Protein AF-X5XD40-F1 (afdb_monomer_lite)

pLDDT: mean 82.68, std 12.1, range [42.78, 94.44]

Sequence (86 aa):
MFGRLKKKYWGEQVASWRVDSTEKAWVFVWNRDGNLTLNIKSEDFTYVQGAGRNDATVIFEPSAIDSLLDAIVSARSMIQQMPGKV

Foldseek 3Di:
DVVVVCCVPFNAWPDKDWDPDPWTWIWTWGDDPQKIKIKIATPVLPVPPDDPGRIDIDIGHPVCVVVVVVVVVVVVVVVVPDPDDD

Secondary structure (DSSP, 8-state):
-HHHHHHHHH-EEEEEEEE-SSS-EEEEEEEETTEEEEEEEESSSSS--BTTB-EEEEEE-GGGHHHHHHHHHHHHHHHHTSTT--

Structure (mmCIF, N/CA/C/O backbone):
data_AF-X5XD40-F1
#
_entry.id   AF-X5XD40-F1
#
loop_
_atom_site.group_PDB
_atom_site.id
_atom_site.type_symbol
_atom_site.label_atom_id
_atom_site.label_alt_id
_atom_site.label_comp_id
_atom_site.label_asym_id
_atom_site.label_entity_id
_atom_site.label_seq_id
_atom_site.pdbx_PDB_ins_code
_atom_site.Cartn_x
_atom_site.Cartn_y
_atom_site.Cartn_z
_atom_site.occupancy
_atom_site.B_iso_or_equiv
_atom_site.auth_seq_id
_atom_site.auth_comp_id
_atom_site.auth_asym_id
_atom_site.auth_atom_id
_atom_site.pdbx_PDB_model_num
ATOM 1 N N . MET A 1 1 ? -16.312 13.629 -13.921 1.00 42.78 1 MET A N 1
ATOM 2 C CA . MET A 1 1 ? -17.014 12.321 -13.843 1.00 42.78 1 MET A CA 1
ATOM 3 C C . MET A 1 1 ? -16.198 11.233 -13.122 1.00 42.78 1 MET A C 1
ATOM 5 O O . MET A 1 1 ? -16.782 10.475 -12.357 1.00 42.78 1 MET A O 1
ATOM 9 N N . PHE A 1 2 ? -14.863 11.200 -13.264 1.00 52.62 2 PHE A N 1
ATOM 10 C CA . PHE A 1 2 ? -13.960 10.205 -12.647 1.00 52.62 2 PHE A CA 1
ATOM 11 C C . PHE A 1 2 ? -13.948 10.141 -11.101 1.00 52.62 2 PHE A C 1
ATOM 13 O O . PHE A 1 2 ? -13.770 9.061 -10.545 1.00 52.62 2 PHE A O 1
ATOM 20 N N . GLY A 1 3 ? -14.206 11.248 -10.391 1.00 57.16 3 GLY A N 1
ATOM 21 C CA . GLY A 1 3 ? -14.249 11.256 -8.917 1.00 57.16 3 GLY A CA 1
ATOM 22 C C . GLY A 1 3 ? -15.448 10.517 -8.300 1.00 57.16 3 GLY A C 1
ATOM 23 O O . GLY A 1 3 ? -15.325 9.932 -7.228 1.00 57.16 3 GLY A O 1
ATOM 24 N N . ARG A 1 4 ? -16.604 10.469 -8.987 1.00 57.91 4 ARG A N 1
ATOM 25 C CA . ARG A 1 4 ? -17.824 9.810 -8.469 1.00 57.91 4 ARG A CA 1
ATOM 26 C C . ARG A 1 4 ? -17.725 8.283 -8.477 1.00 57.91 4 ARG A C 1
ATOM 28 O O . ARG A 1 4 ? -18.197 7.643 -7.545 1.00 57.91 4 ARG A O 1
ATOM 35 N N . LEU A 1 5 ? -17.104 7.704 -9.507 1.00 62.47 5 LEU A N 1
ATOM 36 C CA . LEU A 1 5 ? -16.904 6.254 -9.608 1.00 62.47 5 LEU A CA 1
ATOM 37 C C . LEU A 1 5 ? -15.925 5.757 -8.543 1.00 62.47 5 LEU A C 1
ATOM 39 O O . LEU A 1 5 ? -16.235 4.798 -7.846 1.00 62.47 5 LEU A O 1
ATOM 43 N N . LYS A 1 6 ? -14.794 6.448 -8.346 1.00 65.38 6 LYS A N 1
ATOM 44 C CA . LYS A 1 6 ? -13.845 6.092 -7.282 1.00 65.38 6 LYS A CA 1
ATOM 45 C C . LYS A 1 6 ? -14.478 6.190 -5.896 1.00 65.38 6 LYS A C 1
ATOM 47 O O . LYS A 1 6 ? -14.354 5.242 -5.135 1.00 65.38 6 LYS A O 1
ATOM 52 N N . LYS A 1 7 ? -15.259 7.244 -5.623 1.00 63.47 7 LYS A N 1
ATOM 53 C CA . LYS A 1 7 ? -15.991 7.376 -4.353 1.00 63.47 7 LYS A CA 1
ATOM 54 C C . LYS A 1 7 ? -16.983 6.229 -4.110 1.00 63.47 7 LYS A C 1
ATOM 56 O O . LYS A 1 7 ? -17.103 5.750 -2.991 1.00 63.47 7 LYS A O 1
ATOM 61 N N . LYS A 1 8 ? -17.657 5.739 -5.159 1.00 69.62 8 LYS A N 1
ATOM 62 C CA . LYS A 1 8 ? -18.588 4.598 -5.070 1.00 69.62 8 LYS A CA 1
ATOM 63 C C . LYS A 1 8 ? -17.888 3.267 -4.753 1.00 69.62 8 LYS A C 1
ATOM 65 O O . LYS A 1 8 ? -18.467 2.425 -4.068 1.00 69.62 8 LYS A O 1
ATOM 70 N N . TYR A 1 9 ? -16.679 3.050 -5.270 1.00 71.81 9 TYR A N 1
ATOM 71 C CA . TYR A 1 9 ? -15.945 1.795 -5.065 1.00 71.81 9 TYR A CA 1
ATOM 72 C C . TYR A 1 9 ? -15.069 1.815 -3.808 1.00 71.81 9 TYR A C 1
ATOM 74 O O . TYR A 1 9 ? -15.039 0.824 -3.086 1.00 71.81 9 TYR A O 1
ATOM 82 N N . TRP A 1 10 ? -14.440 2.947 -3.502 1.00 73.31 10 TRP A N 1
ATOM 83 C CA . TRP A 1 10 ? -13.382 3.036 -2.493 1.00 73.31 10 TRP A CA 1
ATOM 84 C C . TRP A 1 10 ? -13.739 3.907 -1.286 1.00 73.31 10 TRP A C 1
ATOM 86 O O . TRP A 1 10 ? -13.033 3.861 -0.291 1.00 73.31 10 TRP A O 1
ATOM 96 N N . GLY A 1 11 ? -14.841 4.660 -1.333 1.00 85.00 11 GLY A N 1
ATOM 97 C CA . GLY A 1 11 ? -15.240 5.557 -0.248 1.00 85.00 11 GLY A CA 1
ATOM 98 C C . GLY A 1 11 ? -14.592 6.940 -0.340 1.00 85.00 11 GLY A C 1
ATOM 99 O O . GLY A 1 11 ? -14.343 7.458 -1.431 1.00 85.00 11 GLY A O 1
ATOM 100 N N . GLU A 1 12 ? -14.383 7.586 0.801 1.00 89.81 12 GLU A N 1
ATOM 101 C CA . GLU A 1 12 ? -13.798 8.923 0.879 1.00 89.81 12 GLU A CA 1
ATOM 102 C C . GLU A 1 12 ? -12.272 8.858 0.857 1.00 89.81 12 GLU A C 1
ATOM 104 O O . GLU A 1 12 ? -11.668 8.096 1.604 1.00 89.81 12 GLU A O 1
ATOM 109 N N . GLN A 1 13 ? -11.634 9.663 0.006 1.00 91.06 13 GLN A N 1
ATOM 110 C CA . GLN A 1 13 ? -10.181 9.793 0.034 1.00 91.06 13 GLN A CA 1
ATOM 111 C C . GLN A 1 13 ? -9.782 10.599 1.270 1.00 91.06 13 GLN A C 1
ATOM 113 O O . GLN A 1 13 ? -10.149 11.767 1.373 1.00 91.06 13 GLN A O 1
ATOM 118 N N . VAL A 1 14 ? -9.012 9.994 2.171 1.00 93.06 14 VAL A N 1
ATOM 119 C CA . VAL A 1 14 ? -8.561 10.644 3.412 1.00 93.06 14 VAL A CA 1
ATOM 120 C C . VAL A 1 14 ? -7.139 11.184 3.302 1.00 93.06 14 VAL A C 1
ATOM 122 O O . VAL A 1 14 ? -6.805 12.175 3.941 1.00 93.06 14 VAL A O 1
ATOM 125 N N . ALA A 1 15 ? -6.304 10.568 2.463 1.00 92.50 15 ALA A N 1
ATOM 126 C CA . ALA A 1 15 ? -4.948 11.032 2.213 1.00 92.50 15 ALA A CA 1
ATOM 127 C C . ALA A 1 15 ? -4.467 10.622 0.821 1.00 92.50 15 ALA A C 1
ATOM 129 O O . ALA A 1 15 ? -4.903 9.617 0.253 1.00 92.50 15 ALA A O 1
ATOM 130 N N . SER A 1 16 ? -3.536 11.400 0.277 1.00 93.81 16 SER A N 1
ATOM 131 C CA . SER A 1 16 ? -2.757 11.003 -0.892 1.00 93.81 16 SER A CA 1
ATOM 132 C C . SER A 1 16 ? -1.430 11.732 -0.931 1.00 93.81 16 SER A C 1
ATOM 134 O O . SER A 1 16 ? -1.386 12.927 -0.638 1.00 93.81 16 SER A O 1
ATOM 136 N N . TRP A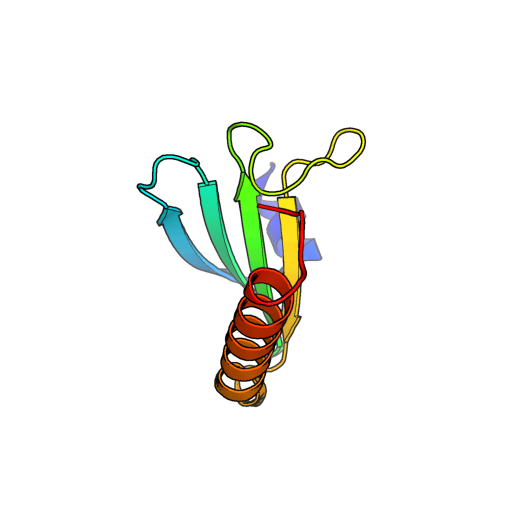 1 17 ? -0.382 11.044 -1.361 1.00 93.88 17 TRP A N 1
ATOM 137 C CA . TRP A 1 17 ? 0.935 11.635 -1.561 1.00 93.88 17 TRP A CA 1
ATOM 138 C C . TRP A 1 17 ? 1.678 10.935 -2.697 1.00 93.88 17 TRP A C 1
ATOM 140 O O . TRP A 1 17 ? 1.316 9.835 -3.127 1.00 93.88 17 TRP A O 1
ATOM 150 N N . ARG A 1 18 ? 2.721 11.602 -3.188 1.00 91.94 18 ARG A N 1
ATOM 151 C CA . ARG A 1 18 ? 3.657 11.051 -4.163 1.00 91.94 18 ARG A CA 1
ATOM 152 C C . ARG A 1 18 ? 4.820 10.394 -3.424 1.00 91.94 18 ARG A C 1
ATOM 154 O O . ARG A 1 18 ? 5.297 10.928 -2.425 1.00 91.94 18 ARG A O 1
ATOM 161 N N . VAL A 1 19 ? 5.257 9.237 -3.904 1.00 86.81 19 VAL A N 1
ATOM 162 C CA . VAL A 1 19 ? 6.489 8.595 -3.441 1.00 86.81 19 VAL A CA 1
ATOM 163 C C . VAL A 1 19 ? 7.622 9.095 -4.324 1.00 86.81 19 VAL A C 1
ATOM 165 O O . VAL A 1 19 ? 7.710 8.733 -5.499 1.00 86.81 19 VAL A O 1
ATOM 168 N N . ASP A 1 20 ? 8.470 9.940 -3.747 1.00 78.69 20 ASP A N 1
ATOM 169 C CA . ASP A 1 20 ? 9.662 10.463 -4.407 1.00 78.69 20 ASP A CA 1
ATOM 170 C C . ASP A 1 20 ? 10.833 9.505 -4.171 1.00 78.69 20 ASP A C 1
ATOM 172 O O . ASP A 1 20 ? 11.720 9.732 -3.350 1.00 78.69 20 ASP A O 1
ATOM 176 N N . SER A 1 21 ? 10.791 8.383 -4.886 1.00 80.12 21 SER A N 1
ATOM 177 C CA . SER A 1 21 ? 11.881 7.414 -4.966 1.00 80.12 21 S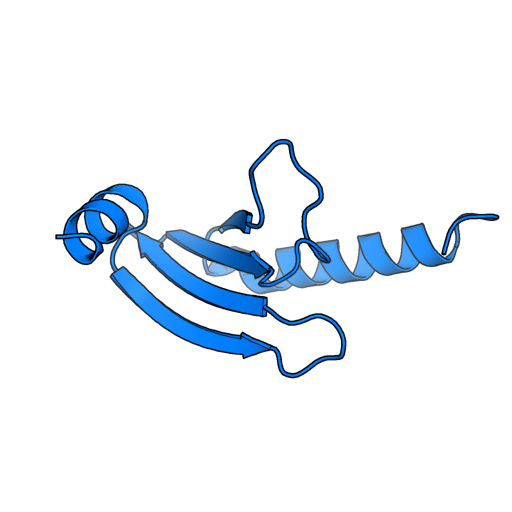ER A CA 1
ATOM 178 C C . SER A 1 21 ? 12.307 7.216 -6.423 1.00 80.12 21 SER A C 1
ATOM 180 O O . SER A 1 21 ? 11.712 7.795 -7.337 1.00 80.12 21 SER A O 1
ATOM 182 N N . THR A 1 22 ? 13.342 6.404 -6.655 1.00 76.19 22 THR A N 1
ATOM 183 C CA . THR A 1 22 ? 13.736 5.978 -8.008 1.00 76.19 22 THR A CA 1
ATOM 184 C C . THR A 1 22 ? 12.559 5.350 -8.763 1.00 76.19 22 THR A C 1
ATOM 186 O O . THR A 1 22 ? 12.428 5.546 -9.968 1.00 76.19 22 THR A O 1
ATOM 189 N N . GLU A 1 23 ? 11.676 4.660 -8.042 1.00 79.62 23 GLU A N 1
ATOM 190 C CA . GLU A 1 23 ? 10.431 4.082 -8.540 1.00 79.62 23 GLU A CA 1
ATOM 191 C C . GLU A 1 23 ? 9.276 5.037 -8.201 1.00 79.62 23 GLU A C 1
ATOM 193 O O . GLU A 1 23 ? 8.973 5.308 -7.033 1.00 79.62 23 GLU A O 1
ATOM 198 N N . LYS A 1 24 ? 8.656 5.624 -9.228 1.00 85.69 24 LYS A N 1
ATOM 199 C CA . LYS A 1 24 ? 7.639 6.670 -9.048 1.00 85.69 24 LYS A CA 1
ATOM 200 C C . LYS A 1 24 ? 6.274 6.049 -8.787 1.00 85.69 24 LYS A C 1
ATOM 202 O O . LYS A 1 24 ? 5.784 5.243 -9.578 1.00 85.69 24 LYS A O 1
ATOM 207 N N . ALA A 1 25 ? 5.606 6.491 -7.725 1.00 89.81 25 ALA A N 1
ATOM 208 C CA . ALA A 1 25 ? 4.239 6.073 -7.434 1.00 89.81 25 ALA A CA 1
ATOM 209 C C . ALA A 1 25 ? 3.397 7.166 -6.777 1.00 89.81 25 ALA A C 1
ATOM 211 O O . ALA A 1 25 ? 3.903 8.104 -6.160 1.00 89.81 25 ALA A O 1
ATOM 212 N N . TRP A 1 26 ? 2.084 6.981 -6.872 1.00 91.38 26 TRP A N 1
ATOM 213 C CA . TRP A 1 26 ? 1.095 7.662 -6.053 1.00 91.38 26 TRP A CA 1
ATOM 214 C C . TRP A 1 26 ? 0.514 6.706 -5.02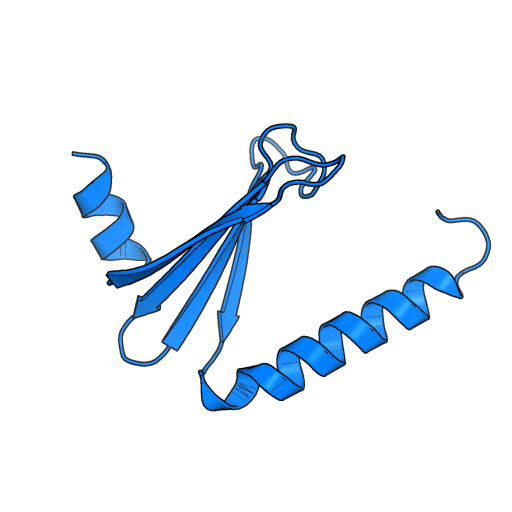8 1.00 91.38 26 TRP A C 1
ATOM 216 O O . TRP A 1 26 ? 0.118 5.591 -5.367 1.00 91.38 26 TRP A O 1
ATOM 226 N N . VAL A 1 27 ? 0.402 7.179 -3.795 1.00 90.81 27 VAL A N 1
ATOM 227 C CA . VAL A 1 27 ? -0.284 6.469 -2.722 1.00 90.81 27 VAL A CA 1
ATOM 228 C C . VAL A 1 27 ? -1.590 7.183 -2.422 1.00 90.81 27 VAL A C 1
ATOM 230 O O . VAL A 1 27 ? -1.629 8.407 -2.294 1.00 90.81 27 VAL A O 1
ATOM 233 N N . PHE A 1 28 ? -2.661 6.406 -2.302 1.00 91.81 28 PHE A N 1
ATOM 234 C CA . PHE A 1 28 ? -3.986 6.873 -1.926 1.00 91.81 28 PHE A CA 1
ATOM 235 C C . PHE A 1 28 ? -4.501 6.051 -0.751 1.00 91.81 28 PHE A C 1
ATOM 237 O O . PHE A 1 28 ? -4.454 4.820 -0.786 1.00 91.81 28 PHE A O 1
ATOM 244 N N . VAL A 1 29 ? -5.045 6.734 0.251 1.00 91.94 29 VAL A N 1
ATOM 245 C CA . VAL A 1 29 ? -5.756 6.108 1.365 1.00 91.94 29 VAL A CA 1
ATOM 246 C C . VAL A 1 29 ? -7.221 6.503 1.278 1.00 91.94 29 VAL A C 1
ATOM 248 O O . VAL A 1 29 ? -7.554 7.690 1.210 1.00 91.94 29 VAL A O 1
ATOM 251 N N . TRP A 1 30 ? -8.090 5.500 1.284 1.00 92.31 30 TRP A N 1
ATOM 252 C CA . TRP A 1 30 ? -9.536 5.665 1.236 1.00 92.31 30 TRP A CA 1
ATOM 253 C C . TRP A 1 30 ? -10.173 5.081 2.490 1.00 92.31 30 TRP A C 1
ATOM 255 O O . TRP A 1 30 ? -9.719 4.050 2.973 1.00 92.31 30 TRP A O 1
ATOM 265 N N . ASN A 1 31 ? -11.222 5.716 2.999 1.00 91.50 31 ASN A N 1
ATOM 266 C CA . ASN A 1 31 ? -12.047 5.197 4.079 1.00 91.50 31 ASN A CA 1
ATOM 267 C C . ASN A 1 31 ? -13.439 4.868 3.541 1.00 91.50 31 ASN A C 1
ATOM 269 O O . ASN A 1 31 ? -14.124 5.724 2.970 1.00 91.50 31 ASN A O 1
ATOM 273 N N . ARG A 1 32 ? -13.859 3.622 3.746 1.00 89.19 32 ARG A N 1
ATOM 274 C CA . ARG A 1 32 ? -15.197 3.147 3.433 1.00 89.19 32 ARG A CA 1
ATOM 275 C C . ARG A 1 32 ? -15.750 2.375 4.617 1.00 89.19 32 ARG A C 1
ATOM 277 O O . ARG A 1 32 ? -15.260 1.296 4.933 1.00 89.19 32 ARG A O 1
ATOM 284 N N . ASP A 1 33 ? -16.802 2.916 5.220 1.00 87.94 33 ASP A N 1
ATOM 285 C CA . ASP A 1 33 ? -17.561 2.251 6.281 1.00 87.94 33 ASP A CA 1
ATOM 286 C C . ASP A 1 33 ? -16.666 1.775 7.447 1.00 87.94 33 ASP A C 1
ATOM 288 O O . ASP A 1 33 ? -16.888 0.717 8.026 1.00 87.94 33 ASP A O 1
ATOM 292 N N . GLY A 1 34 ? -15.616 2.545 7.766 1.00 87.19 34 GLY A N 1
ATOM 293 C CA . GLY A 1 34 ? -14.660 2.229 8.831 1.00 87.19 34 GLY A CA 1
ATOM 294 C C . GLY A 1 34 ? -13.470 1.371 8.396 1.00 87.19 34 GLY A C 1
ATOM 295 O O . GLY A 1 34 ? -12.517 1.264 9.158 1.00 87.19 34 GLY A O 1
ATOM 296 N N . ASN A 1 35 ? -13.470 0.827 7.177 1.00 89.12 35 ASN A N 1
ATOM 297 C CA . ASN A 1 35 ? -12.328 0.119 6.600 1.00 89.12 35 ASN A CA 1
ATOM 298 C C . ASN A 1 35 ? -11.438 1.069 5.800 1.00 89.12 35 ASN A C 1
ATOM 300 O O . ASN A 1 35 ? -11.929 1.910 5.039 1.00 89.12 35 ASN A O 1
ATOM 304 N N . LEU A 1 36 ? -10.123 0.894 5.917 1.00 91.69 36 LEU A N 1
ATOM 305 C CA . LEU A 1 36 ? -9.148 1.617 5.114 1.00 91.69 36 LEU A CA 1
ATOM 306 C C . LEU A 1 36 ? -8.752 0.802 3.888 1.00 91.69 36 LEU A C 1
ATOM 308 O O . LEU A 1 36 ? -8.545 -0.406 3.943 1.00 91.69 36 LEU A O 1
ATOM 312 N N . THR A 1 37 ? -8.624 1.484 2.758 1.00 90.62 37 THR A N 1
ATOM 313 C CA . THR A 1 37 ? -8.014 0.938 1.550 1.00 90.62 37 THR A CA 1
ATOM 314 C C . THR A 1 37 ? -6.754 1.723 1.235 1.00 90.62 37 THR A C 1
ATOM 316 O O . THR A 1 37 ? -6.825 2.924 0.975 1.00 90.62 37 THR A O 1
ATOM 319 N N . LEU A 1 38 ? -5.619 1.032 1.180 1.00 89.38 38 LEU A N 1
ATOM 320 C CA . LEU A 1 38 ? -4.378 1.540 0.613 1.00 89.38 38 LEU A CA 1
ATOM 321 C C . LEU A 1 38 ? -4.294 1.127 -0.858 1.00 89.38 38 LEU A C 1
ATOM 323 O O . LEU A 1 38 ? -4.282 -0.062 -1.172 1.00 89.38 38 LEU A O 1
ATOM 327 N N . ASN A 1 39 ? -4.222 2.104 -1.757 1.00 90.06 39 ASN A N 1
ATOM 328 C CA . ASN A 1 39 ? -3.969 1.888 -3.178 1.00 90.06 39 ASN A CA 1
ATOM 329 C C . ASN A 1 39 ? -2.648 2.559 -3.563 1.00 90.06 39 ASN A C 1
ATOM 331 O O . ASN A 1 39 ? -2.482 3.764 -3.373 1.00 90.06 39 ASN A O 1
ATOM 335 N N . ILE A 1 40 ? -1.718 1.776 -4.104 1.00 89.12 40 ILE A N 1
ATOM 336 C CA . ILE A 1 40 ? -0.423 2.243 -4.597 1.00 89.12 40 ILE A CA 1
ATOM 337 C C . ILE A 1 40 ? -0.449 2.112 -6.110 1.00 89.12 40 ILE A C 1
ATOM 339 O O . ILE A 1 40 ? -0.524 1.002 -6.628 1.00 89.12 40 ILE A O 1
ATOM 343 N N . LYS A 1 41 ? -0.382 3.234 -6.821 1.00 89.12 41 LYS A N 1
ATOM 344 C CA . LYS A 1 41 ? -0.334 3.278 -8.280 1.00 89.12 41 LYS A CA 1
ATOM 345 C C . LYS A 1 41 ? 1.074 3.636 -8.735 1.00 89.12 41 LYS A C 1
ATOM 347 O O . LYS A 1 41 ? 1.488 4.786 -8.603 1.00 89.12 41 LYS A O 1
ATOM 352 N N . SER A 1 42 ? 1.777 2.674 -9.314 1.00 87.81 42 SER A N 1
ATOM 353 C CA . SER A 1 42 ? 3.047 2.896 -10.000 1.00 87.81 42 SER A CA 1
ATOM 354 C C . SER A 1 42 ? 2.836 3.765 -11.244 1.00 87.81 42 SER A C 1
ATOM 356 O O . SER A 1 42 ? 1.874 3.572 -11.991 1.00 87.81 42 SER A O 1
ATOM 358 N N . GLU A 1 43 ? 3.708 4.744 -11.474 1.00 85.12 43 GLU A N 1
ATOM 359 C CA . GLU A 1 43 ? 3.680 5.558 -12.697 1.00 85.12 43 GLU A CA 1
ATOM 360 C C . GLU A 1 43 ? 4.298 4.811 -13.892 1.00 85.12 43 GLU A C 1
ATOM 362 O O . GLU A 1 43 ? 3.890 5.034 -15.029 1.00 85.12 43 GLU A O 1
ATOM 367 N N . ASP A 1 44 ? 5.222 3.887 -13.631 1.00 83.31 44 ASP A N 1
ATOM 368 C CA . ASP A 1 44 ? 6.098 3.223 -14.604 1.00 83.31 44 ASP A CA 1
ATOM 369 C C . ASP A 1 44 ? 6.064 1.682 -14.528 1.00 83.31 44 ASP A C 1
ATOM 371 O O . ASP A 1 44 ? 6.905 1.017 -15.123 1.00 83.31 44 ASP A O 1
ATOM 375 N N . PHE A 1 45 ? 5.064 1.103 -13.852 1.00 79.44 45 PHE A N 1
ATOM 376 C CA . PHE A 1 45 ? 4.873 -0.349 -13.663 1.00 79.44 45 PHE A CA 1
ATOM 377 C C . PHE A 1 45 ? 5.980 -1.049 -12.851 1.00 79.44 45 PHE A C 1
ATOM 379 O O . PHE A 1 45 ? 6.055 -2.277 -12.828 1.00 79.44 45 PHE A O 1
ATOM 386 N N . THR A 1 46 ? 6.802 -0.287 -12.133 1.00 76.38 46 THR A N 1
ATOM 387 C CA . THR A 1 46 ? 7.859 -0.797 -11.243 1.00 76.38 46 THR A CA 1
ATOM 388 C C . THR A 1 46 ? 7.309 -1.633 -10.089 1.00 76.38 46 THR A C 1
ATOM 390 O O . THR A 1 46 ? 7.786 -2.739 -9.853 1.00 76.38 46 THR A O 1
ATOM 393 N N . TYR A 1 47 ? 6.251 -1.162 -9.421 1.00 69.25 47 TYR A N 1
ATOM 394 C CA . TYR A 1 47 ? 5.678 -1.858 -8.260 1.00 69.25 47 TYR A CA 1
ATOM 395 C C . TYR A 1 47 ? 4.721 -3.003 -8.615 1.00 69.25 47 TYR A C 1
ATOM 397 O O . TYR A 1 47 ? 4.517 -3.907 -7.808 1.00 69.25 47 TYR A O 1
ATOM 405 N N . VAL A 1 48 ? 4.089 -2.960 -9.792 1.00 70.31 48 VAL A N 1
ATOM 406 C CA . VAL A 1 48 ? 3.098 -3.957 -10.222 1.00 70.31 48 VAL A CA 1
ATOM 407 C C . VAL A 1 48 ? 3.293 -4.257 -11.699 1.00 70.31 48 VAL A C 1
ATOM 409 O O . VAL A 1 48 ? 2.962 -3.440 -12.556 1.00 70.31 48 VAL A O 1
ATOM 412 N N . GLN A 1 49 ? 3.771 -5.465 -11.991 1.00 66.44 49 GLN A N 1
ATOM 413 C CA . GLN A 1 49 ? 3.868 -6.009 -13.346 1.00 66.44 49 GLN A CA 1
ATOM 414 C C . GLN A 1 49 ? 2.697 -6.968 -13.601 1.00 66.44 49 GLN A C 1
ATOM 416 O O . GLN A 1 49 ? 2.858 -8.184 -13.680 1.00 66.44 49 GLN A O 1
ATOM 421 N N . GLY A 1 50 ? 1.480 -6.423 -13.657 1.00 65.06 50 GLY A N 1
ATOM 422 C CA . GLY A 1 50 ? 0.274 -7.167 -14.028 1.00 65.06 50 GLY A CA 1
ATOM 423 C C . GLY A 1 50 ? -0.154 -6.852 -15.461 1.00 65.06 50 GLY A C 1
ATOM 424 O O . GLY A 1 50 ? 0.133 -5.769 -15.966 1.00 65.06 50 GLY A O 1
ATOM 425 N N . ALA A 1 51 ? -0.885 -7.761 -16.115 1.00 61.44 51 ALA A N 1
ATOM 426 C CA . ALA A 1 51 ? -1.414 -7.556 -17.469 1.00 61.44 51 ALA A CA 1
ATOM 427 C C . ALA A 1 51 ? -2.356 -6.330 -17.534 1.00 61.44 51 ALA A C 1
ATOM 429 O O . ALA A 1 51 ? -3.559 -6.435 -17.302 1.00 61.44 51 ALA A O 1
ATOM 430 N N . GLY A 1 52 ? -1.794 -5.151 -17.815 1.00 67.56 52 GLY A N 1
ATOM 431 C CA . GLY A 1 52 ? -2.520 -3.884 -17.923 1.00 67.56 52 GLY A CA 1
ATOM 432 C C . GLY A 1 52 ? -2.893 -3.213 -16.596 1.00 67.56 52 GLY A C 1
ATOM 433 O O . GLY A 1 52 ? -3.708 -2.292 -16.607 1.00 67.56 52 GLY A O 1
ATOM 434 N N . ARG A 1 53 ? -2.320 -3.639 -15.460 1.00 74.94 53 ARG A N 1
ATOM 435 C CA . ARG A 1 53 ? -2.507 -2.974 -14.157 1.00 74.94 53 ARG A CA 1
ATOM 436 C C . ARG A 1 53 ? -1.180 -2.452 -13.640 1.00 74.94 53 ARG A C 1
ATOM 438 O O . ARG A 1 53 ? -0.196 -3.183 -13.649 1.00 74.94 53 ARG A O 1
ATOM 445 N N . ASN A 1 54 ? -1.187 -1.210 -13.173 1.00 85.81 54 ASN A N 1
ATOM 446 C CA . ASN A 1 54 ? -0.043 -0.570 -12.532 1.00 85.81 54 ASN A CA 1
ATOM 447 C C . ASN A 1 54 ? -0.327 -0.220 -11.068 1.00 85.81 54 ASN A C 1
ATOM 449 O O . ASN A 1 54 ? 0.374 0.607 -10.491 1.00 85.81 54 ASN A O 1
ATOM 453 N N . ASP A 1 55 ? -1.367 -0.808 -10.477 1.00 85.25 55 ASP A N 1
ATOM 454 C CA . ASP A 1 55 ? -1.802 -0.521 -9.122 1.00 85.25 55 ASP A CA 1
ATOM 455 C C . ASP A 1 55 ? -1.935 -1.777 -8.251 1.00 85.25 55 ASP A C 1
ATOM 457 O O . ASP A 1 55 ? -2.350 -2.843 -8.708 1.00 85.25 55 ASP A O 1
ATOM 461 N N . ALA A 1 56 ? -1.563 -1.632 -6.980 1.00 86.19 56 ALA A N 1
ATOM 462 C CA . ALA A 1 56 ? -1.733 -2.617 -5.921 1.00 86.19 56 ALA A CA 1
ATOM 463 C C . ALA A 1 56 ? -2.701 -2.064 -4.876 1.00 86.19 56 ALA A C 1
ATOM 465 O O . ALA A 1 56 ? -2.634 -0.886 -4.519 1.00 86.19 56 ALA A O 1
ATOM 466 N N . THR A 1 57 ? -3.581 -2.920 -4.364 1.00 87.00 57 THR A N 1
ATOM 467 C CA . THR A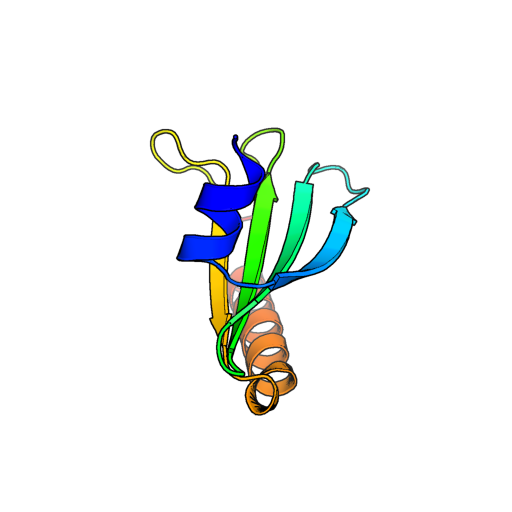 1 57 ? -4.608 -2.531 -3.397 1.00 87.00 57 THR A CA 1
ATOM 468 C C . THR A 1 57 ? -4.613 -3.490 -2.222 1.00 87.00 57 THR A C 1
ATOM 470 O O . THR A 1 57 ? -4.677 -4.702 -2.415 1.00 87.00 57 THR A O 1
ATOM 473 N N . VAL A 1 58 ? -4.632 -2.930 -1.015 1.00 88.88 58 VAL A N 1
ATOM 474 C CA . VAL A 1 58 ? -4.848 -3.656 0.237 1.00 88.88 58 VAL A CA 1
ATOM 475 C C . VAL A 1 58 ? -5.988 -2.989 1.004 1.00 88.88 58 VAL A C 1
ATOM 477 O O . VAL A 1 58 ? -6.012 -1.767 1.139 1.00 88.88 58 VAL A O 1
ATOM 480 N N . ILE A 1 59 ? -6.937 -3.787 1.495 1.00 90.44 59 ILE A N 1
ATOM 481 C CA . ILE A 1 59 ? -8.031 -3.341 2.368 1.00 90.44 59 ILE A CA 1
ATOM 482 C C . ILE A 1 59 ? -7.758 -3.891 3.766 1.00 90.44 59 ILE A C 1
ATOM 484 O O . ILE A 1 59 ? -7.426 -5.068 3.897 1.00 90.44 59 ILE A O 1
ATOM 488 N N . PHE A 1 60 ? -7.882 -3.053 4.790 1.00 90.88 60 PHE A N 1
ATOM 489 C CA . PHE A 1 60 ? -7.625 -3.420 6.179 1.00 90.88 60 PHE A CA 1
ATOM 490 C C . PHE A 1 60 ? -8.455 -2.566 7.143 1.00 90.88 60 PHE A C 1
ATOM 492 O O . PHE A 1 60 ? -8.820 -1.427 6.847 1.00 90.88 60 PHE A O 1
ATOM 499 N N . GLU A 1 61 ? -8.743 -3.114 8.320 1.00 93.44 61 GLU A N 1
ATOM 500 C CA . GLU A 1 61 ? -9.309 -2.336 9.421 1.00 93.44 61 GLU A CA 1
ATOM 501 C C . GLU A 1 61 ? -8.241 -1.397 10.010 1.00 93.44 61 GLU A C 1
ATOM 503 O O . GLU A 1 61 ? -7.082 -1.802 10.119 1.00 93.44 61 GLU A O 1
ATOM 508 N N . PRO A 1 62 ? -8.589 -0.173 10.450 1.00 89.69 62 PRO A N 1
ATOM 509 C CA . PRO A 1 62 ? -7.637 0.749 11.072 1.00 89.69 62 PRO A CA 1
ATOM 510 C C . PRO A 1 62 ? -6.858 0.136 12.244 1.00 89.69 62 PRO A C 1
ATOM 512 O O . PRO A 1 62 ? -5.674 0.410 12.406 1.00 89.69 62 PRO A O 1
ATOM 515 N N . SER A 1 63 ? -7.512 -0.719 13.034 1.00 93.38 63 SER A N 1
ATOM 516 C CA . SER A 1 63 ? -6.930 -1.453 14.166 1.00 93.38 63 SER A CA 1
ATOM 517 C C . SER A 1 63 ? -5.832 -2.441 13.762 1.00 93.38 63 SER A C 1
ATOM 519 O O . SER A 1 63 ? -5.013 -2.808 14.597 1.00 93.38 63 SER A O 1
ATOM 521 N N . ALA A 1 64 ? -5.797 -2.868 12.498 1.00 93.31 64 ALA A N 1
ATOM 522 C CA . ALA A 1 64 ? -4.847 -3.848 11.982 1.00 93.31 64 ALA A CA 1
ATOM 523 C C . ALA A 1 64 ? -3.602 -3.213 11.334 1.00 93.31 64 ALA A C 1
ATOM 525 O O . ALA A 1 64 ? -2.774 -3.942 10.785 1.00 93.31 64 ALA A O 1
ATOM 526 N N . ILE A 1 65 ? -3.461 -1.879 11.357 1.00 88.81 65 ILE A N 1
ATOM 527 C CA . ILE A 1 65 ? -2.390 -1.184 10.627 1.00 88.81 65 ILE A CA 1
ATOM 528 C C . ILE A 1 65 ? -0.991 -1.613 11.081 1.00 88.81 65 ILE A C 1
ATOM 530 O O . ILE A 1 65 ? -0.151 -1.911 10.235 1.00 88.81 65 ILE A O 1
ATOM 534 N N . ASP A 1 66 ? -0.763 -1.729 12.389 1.00 91.06 66 ASP A N 1
ATOM 535 C CA . ASP A 1 66 ? 0.543 -2.113 12.930 1.00 91.06 66 ASP A CA 1
ATOM 536 C C . ASP A 1 66 ? 0.883 -3.559 12.546 1.00 91.06 66 ASP A C 1
ATOM 538 O O . ASP A 1 66 ? 1.956 -3.830 12.014 1.00 91.06 66 ASP A O 1
ATOM 542 N N . SER A 1 67 ? -0.082 -4.477 12.672 1.00 93.00 67 SER A N 1
ATOM 543 C CA . SER A 1 67 ? 0.090 -5.871 12.247 1.00 93.00 67 SER A CA 1
ATOM 544 C C . SER A 1 67 ? 0.348 -6.009 10.743 1.00 93.00 67 SER A C 1
ATOM 546 O O . SER A 1 67 ? 1.112 -6.879 10.323 1.00 93.00 67 SER A O 1
ATOM 548 N N . LEU A 1 68 ? -0.263 -5.157 9.913 1.00 90.25 68 LEU A N 1
ATOM 549 C CA . LEU A 1 68 ? -0.007 -5.127 8.473 1.00 90.25 68 LEU A CA 1
ATOM 550 C C . LEU A 1 68 ? 1.422 -4.654 8.171 1.00 90.25 68 LEU A C 1
ATOM 552 O O . LEU A 1 68 ? 2.096 -5.250 7.328 1.00 90.25 68 LEU A O 1
ATOM 556 N N . LEU A 1 69 ? 1.894 -3.608 8.853 1.00 89.12 69 LEU A N 1
ATOM 557 C CA . LEU A 1 69 ? 3.265 -3.116 8.704 1.00 89.12 69 LEU A CA 1
ATOM 558 C C . LEU A 1 69 ? 4.284 -4.176 9.138 1.00 89.12 69 LEU A C 1
ATOM 560 O O . LEU A 1 69 ? 5.234 -4.439 8.398 1.00 89.12 69 LEU A O 1
ATOM 564 N N . ASP A 1 70 ? 4.041 -4.851 10.261 1.00 94.19 70 ASP A N 1
ATOM 565 C CA . ASP A 1 70 ? 4.885 -5.946 10.748 1.00 94.19 70 ASP A CA 1
ATOM 566 C C . ASP A 1 70 ? 4.946 -7.109 9.750 1.00 94.19 70 ASP A C 1
ATOM 568 O O . ASP A 1 70 ? 6.022 -7.656 9.485 1.00 94.19 70 ASP A O 1
ATOM 572 N N . ALA A 1 71 ? 3.812 -7.463 9.137 1.00 92.81 71 ALA A N 1
ATOM 573 C CA . ALA A 1 71 ? 3.757 -8.495 8.108 1.00 92.81 71 ALA A CA 1
ATOM 574 C C . ALA A 1 71 ? 4.566 -8.104 6.858 1.00 92.81 71 ALA A C 1
ATOM 576 O O . ALA A 1 71 ? 5.297 -8.934 6.314 1.00 92.81 71 ALA A O 1
ATOM 577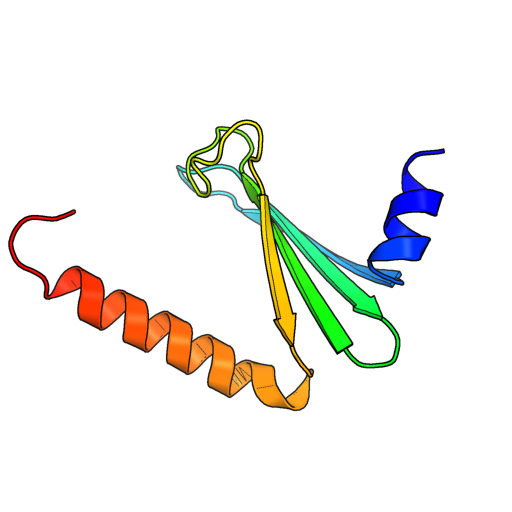 N N . ILE A 1 72 ? 4.489 -6.840 6.421 1.00 89.38 72 ILE A N 1
ATOM 578 C CA . ILE A 1 72 ? 5.254 -6.321 5.274 1.00 89.38 72 ILE A CA 1
ATOM 579 C C . ILE A 1 72 ? 6.759 -6.343 5.562 1.00 89.38 72 ILE A C 1
ATOM 581 O O . ILE A 1 72 ? 7.541 -6.805 4.726 1.00 89.38 72 ILE A O 1
ATOM 585 N N . VAL A 1 73 ? 7.177 -5.867 6.739 1.00 92.62 73 VAL A N 1
ATOM 586 C CA . VAL A 1 73 ? 8.587 -5.882 7.157 1.00 92.62 73 VAL A CA 1
ATOM 587 C C . VAL A 1 73 ? 9.103 -7.318 7.214 1.00 92.62 73 VAL A C 1
ATOM 589 O O . VAL A 1 73 ? 10.149 -7.614 6.635 1.00 92.62 73 VAL A O 1
ATOM 592 N N . SER A 1 74 ? 8.336 -8.223 7.824 1.00 94.44 74 SER A N 1
ATOM 593 C CA . SER A 1 74 ? 8.687 -9.642 7.918 1.00 94.44 74 SER A CA 1
ATOM 594 C C . SER A 1 74 ? 8.839 -10.285 6.537 1.00 94.44 74 SER A C 1
ATOM 596 O O . SER A 1 74 ? 9.849 -10.936 6.265 1.00 94.44 74 SER A O 1
ATOM 598 N N . ALA A 1 75 ? 7.888 -10.047 5.626 1.00 90.31 75 ALA A N 1
ATOM 599 C CA . ALA A 1 75 ? 7.952 -10.550 4.255 1.00 90.31 75 ALA A CA 1
ATOM 600 C C . ALA A 1 75 ? 9.193 -10.034 3.510 1.00 90.31 75 ALA A C 1
ATOM 602 O O . ALA A 1 75 ? 9.886 -10.810 2.849 1.00 90.31 75 ALA A O 1
ATOM 603 N N . ARG A 1 76 ? 9.522 -8.743 3.656 1.00 89.19 76 ARG A N 1
ATOM 604 C CA . ARG A 1 76 ? 10.735 -8.155 3.070 1.00 89.19 76 ARG A CA 1
ATOM 605 C C . ARG A 1 76 ? 11.996 -8.844 3.587 1.00 89.19 76 ARG A C 1
ATOM 607 O O . ARG A 1 76 ? 12.854 -9.204 2.781 1.00 89.19 76 ARG A O 1
ATOM 614 N N . SER A 1 77 ? 12.110 -9.034 4.901 1.00 90.81 77 SER A N 1
ATOM 615 C CA . SER A 1 77 ? 13.260 -9.715 5.503 1.00 90.81 77 SER A CA 1
ATOM 616 C C . SER A 1 77 ? 13.413 -11.143 4.982 1.00 90.81 77 SER A C 1
ATOM 618 O O . SER A 1 77 ? 14.527 -11.548 4.662 1.00 90.81 77 SER A O 1
ATOM 620 N N . MET A 1 78 ? 12.310 -11.883 4.828 1.00 91.38 78 MET A N 1
ATOM 621 C CA . MET A 1 78 ? 12.338 -13.233 4.257 1.00 91.38 78 MET A CA 1
ATOM 622 C C . MET A 1 78 ? 12.825 -13.238 2.804 1.00 91.38 78 MET A C 1
ATOM 624 O O . MET A 1 78 ? 13.694 -14.037 2.467 1.00 91.38 78 MET A O 1
ATOM 628 N N . ILE A 1 79 ? 12.322 -12.334 1.954 1.00 88.12 79 ILE A N 1
ATOM 629 C CA . ILE A 1 79 ? 12.730 -12.234 0.539 1.00 88.12 79 ILE A CA 1
ATOM 630 C C . ILE A 1 79 ? 14.233 -11.959 0.418 1.00 88.12 79 ILE A C 1
ATOM 632 O O . ILE A 1 79 ? 14.914 -12.618 -0.361 1.00 88.12 79 ILE A O 1
ATOM 636 N N . GLN A 1 80 ? 14.771 -11.035 1.218 1.00 86.56 80 GLN A N 1
ATOM 637 C CA . GLN A 1 80 ? 16.197 -10.680 1.186 1.00 86.56 80 GLN A CA 1
ATOM 638 C C . GLN A 1 80 ? 17.127 -11.826 1.611 1.00 86.56 80 GLN A C 1
ATOM 640 O O . GLN A 1 80 ? 18.307 -11.817 1.273 1.00 86.56 80 GLN A O 1
ATOM 645 N N . GLN A 1 81 ? 16.608 -12.806 2.352 1.00 88.12 81 GLN A N 1
ATOM 646 C CA . GLN A 1 81 ? 17.350 -13.995 2.767 1.00 88.12 81 GLN A CA 1
ATOM 647 C C . GLN A 1 81 ? 17.273 -15.132 1.736 1.00 88.12 81 GLN A C 1
ATOM 649 O O . GLN A 1 81 ? 17.972 -16.135 1.887 1.00 88.12 81 GLN A O 1
ATOM 654 N N . MET A 1 82 ? 16.453 -15.007 0.684 1.00 86.50 82 MET A N 1
ATOM 655 C CA . MET A 1 82 ? 16.351 -16.025 -0.360 1.00 86.50 82 MET A CA 1
ATOM 656 C C . MET A 1 82 ? 17.566 -15.952 -1.302 1.00 86.50 82 MET A C 1
ATOM 658 O O . MET A 1 82 ? 17.790 -14.922 -1.943 1.00 86.50 82 MET A O 1
ATOM 662 N N . PRO A 1 83 ? 18.355 -17.033 -1.445 1.00 71.69 83 PRO A N 1
ATOM 663 C CA . PRO A 1 83 ? 19.503 -17.028 -2.341 1.00 71.69 83 PRO A CA 1
ATOM 664 C C . PRO A 1 83 ? 19.060 -16.881 -3.806 1.00 71.69 83 PRO A C 1
ATOM 666 O O . PRO A 1 83 ? 18.243 -17.655 -4.304 1.00 71.69 83 PRO A O 1
ATOM 669 N N . GLY A 1 84 ? 19.636 -15.896 -4.506 1.00 65.62 84 GLY A N 1
ATOM 670 C CA . GLY A 1 84 ? 19.541 -15.756 -5.964 1.00 65.62 84 GLY A CA 1
ATOM 671 C C . GLY A 1 84 ? 18.425 -14.864 -6.523 1.00 65.62 84 GLY A C 1
ATOM 672 O O . GLY A 1 84 ? 18.202 -14.920 -7.731 1.00 65.62 84 GLY A O 1
ATOM 673 N N . LYS A 1 85 ? 17.733 -14.044 -5.718 1.00 54.97 85 LYS A N 1
ATOM 674 C CA . LY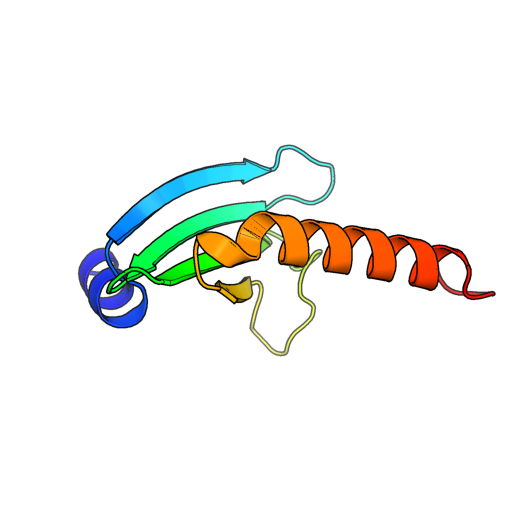S A 1 85 ? 16.789 -13.031 -6.236 1.00 54.97 85 LYS A CA 1
ATOM 675 C C . LYS A 1 85 ? 16.821 -11.719 -5.442 1.00 54.97 85 LYS A C 1
ATOM 677 O O . LYS A 1 85 ? 16.047 -11.543 -4.505 1.00 54.97 85 LYS A O 1
ATOM 682 N N . VAL A 1 86 ? 17.675 -10.796 -5.883 1.00 52.12 86 VAL A N 1
ATOM 683 C CA . VAL A 1 86 ? 17.377 -9.355 -5.953 1.00 52.12 86 VAL A CA 1
ATOM 684 C C . VAL A 1 86 ? 17.726 -8.917 -7.364 1.00 52.12 86 VAL A C 1
ATOM 686 O O . VAL A 1 86 ? 18.839 -9.283 -7.805 1.00 52.12 86 VAL A O 1
#

Radius of gyration: 14.82 Å; chains: 1; bounding box: 38×29×32 Å